Protein AF-A0A292YC66-F1 (afdb_monomer)

Organism: NCBI:txid1936991

pLDDT: mean 89.8, std 9.35, range [50.28, 97.75]

Secondary structure (DSSP, 8-state):
-PPPPPHHHHHHHHHHTT--HHHHHHHHHHTTT------HHHHHHHHHHHHHHHHHTTS-HHHHHHHHHHHTT--HHHHHHHHHHHHHHHHHTT-

Structure (mmCIF, N/CA/C/O backbone):
data_AF-A0A292YC66-F1
#
_entry.id   AF-A0A292YC66-F1
#
loop_
_atom_site.group_PDB
_atom_site.id
_atom_site.type_symbol
_atom_site.label_atom_id
_atom_site.label_alt_id
_atom_site.label_comp_id
_atom_site.label_asym_id
_atom_site.label_entity_id
_atom_site.label_seq_id
_atom_site.pdbx_PDB_ins_code
_atom_site.Cartn_x
_atom_site.Cartn_y
_atom_site.Cartn_z
_atom_site.occupancy
_atom_site.B_iso_or_equiv
_atom_site.auth_seq_id
_atom_site.auth_comp_id
_atom_site.auth_asym_id
_atom_site.auth_atom_id
_atom_site.pdbx_PDB_model_num
ATOM 1 N N . MET A 1 1 ? 17.442 -9.314 2.723 1.00 53.91 1 MET A N 1
ATOM 2 C CA . MET A 1 1 ? 17.794 -9.638 1.330 1.00 53.91 1 MET A CA 1
ATOM 3 C C . MET A 1 1 ? 17.259 -8.516 0.467 1.00 53.91 1 MET A C 1
ATOM 5 O O . MET A 1 1 ? 16.051 -8.308 0.470 1.00 53.91 1 MET A O 1
ATOM 9 N N . VAL A 1 2 ? 18.149 -7.729 -0.132 1.00 61.88 2 VAL A N 1
ATOM 10 C CA . VAL A 1 2 ? 17.788 -6.763 -1.175 1.00 61.88 2 VAL A CA 1
ATOM 11 C C . VAL A 1 2 ? 17.907 -7.539 -2.480 1.00 61.88 2 VAL A C 1
ATOM 13 O O . VAL A 1 2 ? 18.938 -8.167 -2.704 1.00 61.88 2 VAL A O 1
ATOM 16 N N . ILE A 1 3 ? 16.823 -7.613 -3.244 1.00 69.44 3 ILE A N 1
ATOM 17 C CA . ILE A 1 3 ? 16.841 -8.198 -4.584 1.00 69.44 3 ILE A CA 1
ATOM 18 C C . ILE A 1 3 ? 16.833 -7.013 -5.533 1.00 69.44 3 ILE A C 1
ATOM 20 O O . ILE A 1 3 ? 15.879 -6.232 -5.506 1.00 69.44 3 ILE A O 1
ATOM 24 N N . ASP A 1 4 ? 17.885 -6.883 -6.330 1.00 79.44 4 ASP A N 1
ATOM 25 C CA . ASP A 1 4 ? 17.896 -5.923 -7.422 1.00 79.44 4 ASP A CA 1
ATOM 26 C C . ASP A 1 4 ? 17.007 -6.471 -8.536 1.00 79.44 4 ASP A C 1
ATOM 28 O O . ASP A 1 4 ? 17.171 -7.602 -8.998 1.00 79.44 4 ASP A O 1
ATOM 32 N N . VAL A 1 5 ? 16.007 -5.682 -8.911 1.00 82.88 5 VAL A N 1
ATOM 33 C CA . VAL A 1 5 ? 15.064 -6.023 -9.971 1.00 82.88 5 VAL A CA 1
ATOM 34 C C . VAL A 1 5 ? 15.564 -5.380 -11.256 1.00 82.88 5 VAL A C 1
ATOM 36 O O . VAL A 1 5 ? 15.834 -4.179 -11.276 1.00 82.88 5 VAL A O 1
ATOM 39 N N . THR A 1 6 ? 15.702 -6.167 -12.324 1.00 89.12 6 THR A N 1
ATOM 40 C CA . THR A 1 6 ? 16.057 -5.622 -13.639 1.00 89.12 6 THR A CA 1
ATOM 41 C C . THR A 1 6 ? 14.906 -4.792 -14.198 1.00 89.12 6 THR A C 1
ATOM 43 O O . THR A 1 6 ? 13.737 -5.035 -13.883 1.00 89.12 6 THR A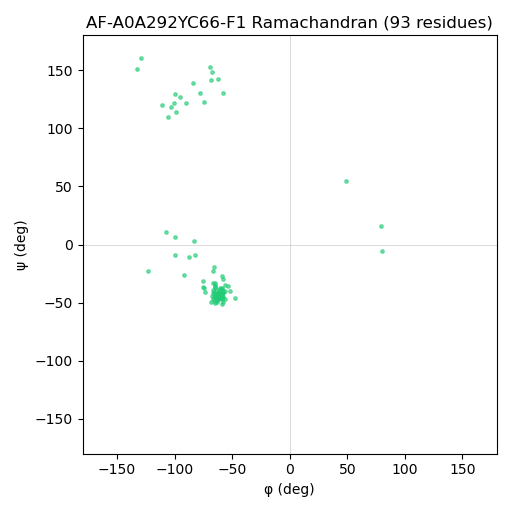 O 1
ATOM 46 N N . LEU A 1 7 ? 15.230 -3.815 -15.047 1.00 88.62 7 LEU A N 1
ATOM 47 C CA . LEU A 1 7 ? 14.215 -2.961 -15.657 1.00 88.62 7 LEU A CA 1
ATOM 48 C C . LEU A 1 7 ? 13.225 -3.783 -16.497 1.00 88.62 7 LEU A C 1
ATOM 50 O O . LEU A 1 7 ? 12.021 -3.615 -16.334 1.00 88.62 7 LEU A O 1
ATOM 54 N N . ASP A 1 8 ? 13.723 -4.740 -17.282 1.00 92.50 8 ASP A N 1
ATOM 55 C CA . ASP A 1 8 ? 12.895 -5.639 -18.098 1.00 92.50 8 ASP A CA 1
ATOM 56 C C . ASP A 1 8 ? 11.910 -6.452 -17.253 1.00 92.50 8 ASP A C 1
ATOM 58 O O . ASP A 1 8 ? 10.740 -6.583 -17.605 1.00 92.50 8 ASP A O 1
ATOM 62 N N . TYR A 1 9 ? 12.355 -6.962 -16.096 1.00 92.56 9 TYR A N 1
ATOM 63 C CA . TYR A 1 9 ? 11.471 -7.693 -15.190 1.00 92.56 9 TYR A CA 1
ATOM 64 C C . TYR A 1 9 ? 10.362 -6.783 -14.653 1.00 92.56 9 TYR A C 1
ATOM 66 O O . TYR A 1 9 ? 9.201 -7.189 -14.600 1.00 92.56 9 TYR A O 1
ATOM 74 N N . LEU A 1 10 ? 10.701 -5.553 -14.250 1.00 91.44 10 LEU A N 1
ATOM 75 C CA . LEU A 1 10 ? 9.716 -4.589 -13.764 1.00 91.44 10 LEU A CA 1
ATOM 76 C C . LEU A 1 10 ? 8.703 -4.222 -14.856 1.00 91.44 10 LEU A C 1
ATOM 78 O O . LEU A 1 10 ? 7.507 -4.254 -14.579 1.00 91.44 10 LEU A O 1
ATOM 82 N N . ILE A 1 11 ? 9.169 -3.904 -16.067 1.00 94.62 11 ILE A N 1
ATOM 83 C CA . ILE A 1 11 ? 8.308 -3.551 -17.205 1.00 94.62 11 ILE A CA 1
ATOM 84 C C . ILE A 1 11 ? 7.356 -4.708 -17.514 1.00 94.62 11 ILE A C 1
ATOM 86 O O . ILE A 1 11 ? 6.146 -4.500 -17.473 1.00 94.62 11 ILE A O 1
ATOM 90 N N . GLY A 1 12 ? 7.867 -5.935 -17.671 1.00 96.50 12 GLY A N 1
ATOM 91 C CA . GLY A 1 12 ? 7.031 -7.103 -17.960 1.00 96.50 12 GLY A CA 1
ATOM 92 C C . GLY A 1 12 ? 5.952 -7.349 -16.898 1.00 96.50 12 GLY A C 1
ATOM 93 O O . GLY A 1 12 ? 4.796 -7.592 -17.230 1.00 96.50 12 GLY A O 1
ATOM 94 N N . ASN A 1 13 ? 6.280 -7.187 -15.609 1.00 95.12 13 ASN A N 1
ATOM 95 C CA . ASN A 1 13 ? 5.284 -7.310 -14.534 1.00 95.12 13 ASN A CA 1
ATOM 96 C C . ASN A 1 13 ? 4.199 -6.217 -14.605 1.00 95.12 13 ASN A C 1
ATOM 98 O O . ASN A 1 13 ? 3.055 -6.463 -14.232 1.00 95.12 13 ASN A O 1
ATOM 102 N N . LEU A 1 14 ? 4.536 -4.996 -15.031 1.00 95.50 14 LEU A N 1
ATOM 103 C CA . LEU A 1 14 ? 3.569 -3.901 -15.171 1.00 95.50 14 LEU A CA 1
ATOM 104 C C . LEU A 1 14 ? 2.681 -4.089 -16.411 1.00 95.50 14 LEU A C 1
ATOM 106 O O . LEU A 1 14 ? 1.482 -3.809 -16.350 1.00 95.50 14 LEU A O 1
ATOM 110 N N . GLU A 1 15 ? 3.237 -4.616 -17.499 1.00 97.00 15 GLU A N 1
ATOM 111 C CA . GLU A 1 15 ? 2.493 -4.972 -18.710 1.00 97.00 15 GLU A CA 1
ATOM 112 C C . GLU A 1 15 ? 1.512 -6.124 -18.463 1.00 97.00 15 GLU A C 1
ATOM 114 O O . GLU A 1 15 ? 0.360 -6.046 -18.890 1.00 97.00 15 GLU A O 1
ATOM 119 N N . GLU A 1 16 ? 1.904 -7.148 -17.696 1.00 97.75 16 GLU A N 1
ATOM 120 C CA . GLU A 1 16 ? 1.008 -8.233 -17.260 1.00 97.75 16 GLU A CA 1
ATOM 121 C C . GLU A 1 16 ? -0.191 -7.719 -16.443 1.00 97.75 16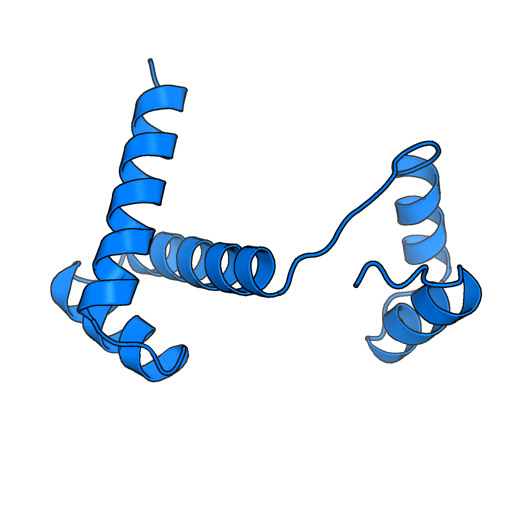 GLU A C 1
ATOM 123 O O . GLU A 1 16 ? -1.268 -8.319 -16.454 1.00 97.75 16 GLU A O 1
ATOM 128 N N . LEU A 1 17 ? -0.038 -6.578 -15.762 1.00 96.81 17 LEU A N 1
ATOM 129 C CA . LEU A 1 17 ? -1.118 -5.884 -15.052 1.00 96.81 17 LEU A CA 1
ATOM 130 C C . LEU A 1 17 ? -1.966 -4.980 -15.967 1.00 96.81 17 LEU A C 1
ATOM 132 O O . LEU A 1 17 ? -2.880 -4.306 -15.486 1.00 96.81 17 LEU A O 1
ATOM 136 N N . GLY A 1 18 ? -1.687 -4.964 -17.271 1.00 97.06 18 GLY A N 1
ATOM 137 C CA . GLY A 1 18 ? -2.408 -4.191 -18.279 1.00 97.06 18 GLY A CA 1
ATOM 138 C C . GLY A 1 18 ? -2.020 -2.713 -18.337 1.00 97.06 18 GLY A C 1
ATOM 139 O O . GLY A 1 18 ? -2.768 -1.915 -18.906 1.00 97.06 18 GLY A O 1
ATOM 140 N N . ILE A 1 19 ? -0.891 -2.322 -17.738 1.00 97.62 19 ILE A N 1
ATOM 141 C CA . ILE A 1 19 ? -0.379 -0.952 -17.837 1.00 97.62 19 ILE A CA 1
ATOM 142 C C . ILE A 1 19 ? 0.286 -0.794 -19.203 1.00 97.62 19 ILE A C 1
ATOM 144 O O . ILE A 1 19 ? 1.094 -1.624 -19.607 1.00 97.62 19 ILE A O 1
ATOM 148 N N . LYS A 1 20 ? -0.066 0.271 -19.929 1.00 97.12 20 LYS A N 1
ATOM 149 C CA . LYS A 1 20 ? 0.502 0.531 -21.253 1.00 97.12 20 LYS A CA 1
ATOM 150 C C . LYS A 1 20 ? 1.975 0.889 -21.140 1.00 97.12 20 LYS A C 1
ATOM 152 O O . LYS A 1 20 ? 2.348 1.689 -20.285 1.00 97.12 20 LYS A O 1
ATOM 157 N N . GLU A 1 21 ? 2.765 0.399 -22.086 1.00 94.44 21 GLU A N 1
ATOM 158 C CA . GLU A 1 21 ? 4.192 0.696 -22.218 1.00 94.44 21 GLU A CA 1
ATOM 159 C C . GLU A 1 21 ? 4.494 2.205 -22.108 1.00 94.44 21 GLU A C 1
ATOM 161 O O . GLU A 1 21 ? 5.338 2.618 -21.315 1.00 94.44 21 GLU A O 1
ATOM 166 N N . SER A 1 22 ? 3.724 3.056 -22.796 1.00 96.38 22 SER A N 1
ATOM 167 C CA . SER A 1 22 ? 3.879 4.517 -22.726 1.00 96.38 22 SER A CA 1
ATOM 168 C C . SER A 1 22 ? 3.717 5.090 -21.311 1.00 96.38 22 SER A C 1
ATOM 170 O O . SER A 1 22 ? 4.437 6.009 -20.926 1.00 96.38 22 SER A O 1
ATOM 172 N N . ASP A 1 23 ? 2.780 4.551 -20.526 1.00 97.75 23 ASP A N 1
ATOM 173 C CA . ASP A 1 23 ? 2.536 4.991 -19.149 1.00 97.75 23 ASP A CA 1
ATOM 174 C C . ASP A 1 23 ? 3.633 4.477 -18.203 1.00 97.75 23 ASP A C 1
ATOM 176 O O . ASP A 1 23 ? 3.982 5.154 -17.233 1.00 97.75 23 ASP A O 1
ATOM 180 N N . ILE A 1 24 ? 4.203 3.301 -18.498 1.00 96.62 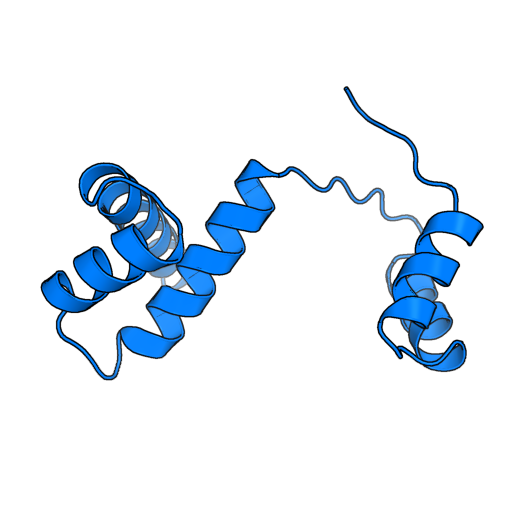24 ILE A N 1
ATOM 181 C CA . ILE A 1 24 ? 5.341 2.736 -17.765 1.00 96.62 24 ILE A CA 1
ATOM 182 C C . ILE A 1 24 ? 6.572 3.621 -17.956 1.00 96.62 24 ILE A C 1
ATOM 184 O O . ILE A 1 24 ? 7.171 4.036 -16.965 1.00 96.62 24 ILE A O 1
ATOM 188 N N . TYR A 1 25 ? 6.924 3.974 -19.194 1.00 95.75 25 TYR A N 1
ATOM 189 C CA . TYR A 1 25 ? 8.070 4.850 -19.448 1.00 95.75 25 TYR A CA 1
ATOM 190 C C . TYR A 1 25 ? 7.889 6.235 -18.822 1.00 95.75 25 TYR A C 1
ATOM 192 O O . TYR A 1 25 ? 8.796 6.710 -18.142 1.00 95.75 25 TYR A O 1
ATOM 200 N N . LEU A 1 26 ? 6.690 6.822 -18.911 1.00 97.19 26 LEU A N 1
ATOM 201 C CA . LEU A 1 26 ? 6.385 8.089 -18.240 1.00 97.19 26 LEU A CA 1
ATOM 202 C C . LEU A 1 26 ? 6.568 8.005 -16.712 1.00 97.19 26 LEU A C 1
ATOM 204 O O . LEU A 1 26 ? 7.002 8.965 -16.071 1.00 97.19 26 LEU A O 1
ATOM 208 N N . LEU A 1 27 ? 6.214 6.872 -16.096 1.00 94.38 27 LEU A N 1
ATOM 209 C CA . LEU A 1 27 ? 6.445 6.637 -14.671 1.00 94.38 27 LEU A CA 1
ATOM 210 C C . LEU A 1 27 ? 7.942 6.529 -14.355 1.00 94.38 27 LEU A C 1
ATOM 212 O O . LEU A 1 27 ? 8.389 7.105 -13.365 1.00 94.38 27 LEU A O 1
ATOM 216 N N . LEU A 1 28 ? 8.699 5.795 -15.170 1.00 92.81 28 LEU A N 1
ATOM 217 C CA . LEU A 1 28 ? 10.132 5.584 -14.975 1.00 92.81 28 LEU A CA 1
ATOM 218 C C . LEU A 1 28 ? 10.925 6.888 -15.111 1.00 92.81 28 LEU A C 1
ATOM 220 O O . LEU A 1 28 ? 11.770 7.155 -14.263 1.00 92.81 28 LEU A O 1
ATOM 224 N N . GLU A 1 29 ? 10.595 7.734 -16.088 1.00 94.94 29 GLU A N 1
ATOM 225 C CA . GLU A 1 29 ? 11.191 9.069 -16.257 1.00 94.94 29 GLU A CA 1
ATOM 226 C C . GLU A 1 29 ? 10.984 9.946 -15.013 1.00 94.94 29 GLU A C 1
ATOM 228 O O . GLU A 1 29 ? 11.904 10.596 -14.526 1.00 94.94 29 GLU A O 1
ATOM 233 N N . ARG A 1 30 ? 9.787 9.915 -14.413 1.00 94.44 30 ARG A N 1
ATOM 234 C CA . ARG A 1 30 ? 9.500 10.657 -13.168 1.00 94.44 30 ARG A CA 1
ATOM 235 C C . ARG A 1 30 ? 10.287 10.151 -11.960 1.00 94.44 30 ARG A C 1
ATOM 237 O O . ARG A 1 30 ? 10.372 10.854 -10.954 1.00 94.44 30 ARG A O 1
ATOM 244 N N . LEU A 1 31 ? 10.794 8.925 -12.033 1.00 91.38 31 LEU A N 1
ATOM 245 C CA . LEU A 1 31 ? 11.548 8.249 -10.982 1.00 91.38 31 LEU A CA 1
ATOM 246 C C . LEU A 1 31 ? 13.039 8.144 -11.331 1.00 91.38 31 LEU A C 1
ATOM 248 O O . LEU A 1 31 ? 13.783 7.452 -10.633 1.00 91.38 31 LEU A O 1
ATOM 252 N N . GLU A 1 32 ? 13.495 8.838 -12.374 1.00 89.31 32 GLU A N 1
ATOM 253 C CA . GLU A 1 32 ? 14.891 8.828 -12.784 1.00 89.31 32 GLU A CA 1
ATOM 254 C C . GLU A 1 32 ? 15.801 9.304 -11.637 1.00 89.31 32 GLU A C 1
ATOM 256 O O . GLU A 1 32 ? 15.549 10.309 -10.971 1.00 89.31 32 GLU A O 1
ATOM 261 N N . GLY A 1 33 ? 16.851 8.528 -11.356 1.00 87.62 33 GLY A N 1
ATOM 262 C CA . GLY A 1 33 ? 17.783 8.791 -10.255 1.00 87.62 33 GLY A CA 1
ATOM 263 C C . GLY A 1 33 ? 17.297 8.356 -8.864 1.00 87.62 33 GLY A C 1
ATOM 264 O O . GLY A 1 33 ? 18.082 8.390 -7.912 1.00 87.62 33 GLY A O 1
ATOM 265 N N . PHE A 1 34 ? 16.053 7.888 -8.714 1.00 86.75 34 PHE A N 1
ATOM 266 C CA . PHE A 1 34 ? 15.553 7.367 -7.441 1.00 86.75 34 PHE A CA 1
ATOM 267 C C . PHE A 1 34 ? 15.946 5.899 -7.241 1.00 86.75 34 PHE A C 1
ATOM 269 O O . PHE A 1 34 ? 15.833 5.065 -8.137 1.00 86.75 34 PHE A O 1
ATOM 276 N N . ARG A 1 35 ? 16.334 5.545 -6.010 1.00 84.81 35 ARG A N 1
ATOM 277 C CA . ARG A 1 35 ? 16.405 4.143 -5.566 1.00 84.81 35 ARG A CA 1
ATOM 278 C C . ARG A 1 35 ? 15.153 3.802 -4.774 1.00 84.81 35 ARG A C 1
ATOM 280 O O . ARG A 1 35 ? 14.945 4.335 -3.684 1.00 84.81 35 ARG A O 1
ATOM 287 N N . ILE A 1 36 ? 14.331 2.908 -5.314 1.00 82.38 36 ILE A N 1
ATOM 288 C CA . ILE A 1 36 ? 13.063 2.509 -4.701 1.00 82.38 36 ILE A CA 1
ATOM 289 C C . ILE A 1 36 ? 13.243 1.172 -3.989 1.00 82.38 36 ILE A C 1
ATOM 291 O O . ILE A 1 36 ? 13.575 0.164 -4.604 1.00 82.38 36 ILE A O 1
ATOM 295 N N . TYR A 1 37 ? 12.968 1.159 -2.686 1.00 82.69 37 TYR A N 1
ATOM 296 C CA . TYR A 1 37 ? 12.996 -0.053 -1.873 1.00 82.69 37 TYR A CA 1
ATOM 297 C C . TYR A 1 37 ? 11.582 -0.432 -1.452 1.00 82.69 37 TYR A C 1
ATOM 299 O O . TYR A 1 37 ? 10.904 0.317 -0.746 1.00 82.69 37 TYR A O 1
ATOM 307 N N . VAL A 1 38 ? 11.147 -1.629 -1.841 1.00 80.44 38 VAL A N 1
ATOM 308 C CA . VAL A 1 38 ? 9.815 -2.135 -1.509 1.00 80.44 38 VAL A CA 1
ATOM 309 C C . VAL A 1 38 ? 9.923 -3.207 -0.428 1.00 80.44 38 VAL A C 1
ATOM 311 O O . VAL A 1 38 ? 10.396 -4.316 -0.658 1.00 80.44 38 VAL A O 1
ATOM 314 N N . ASN A 1 39 ? 9.458 -2.887 0.780 1.00 83.69 39 ASN A N 1
ATOM 315 C CA . ASN A 1 39 ? 9.408 -3.827 1.898 1.00 83.69 39 ASN A CA 1
ATOM 316 C C . ASN A 1 39 ? 7.990 -4.408 2.049 1.00 83.69 39 ASN A C 1
ATOM 318 O O . ASN A 1 39 ? 7.009 -3.667 2.145 1.00 83.69 39 ASN A O 1
ATOM 322 N N . LYS A 1 40 ? 7.876 -5.743 2.138 1.00 82.56 40 LYS A N 1
ATOM 323 C CA . LYS A 1 40 ? 6.600 -6.465 2.319 1.00 82.56 40 LYS A CA 1
ATOM 324 C C . LYS A 1 40 ? 5.773 -5.941 3.498 1.00 82.56 40 LYS A C 1
ATOM 326 O O . LYS A 1 40 ? 4.550 -5.849 3.396 1.00 82.56 40 LYS A O 1
ATOM 331 N N . GLN A 1 41 ? 6.416 -5.611 4.616 1.00 84.69 41 GLN A N 1
ATOM 332 C CA . GLN A 1 41 ? 5.734 -5.056 5.784 1.00 84.69 41 GLN A CA 1
ATOM 333 C C . GLN A 1 41 ? 5.160 -3.674 5.465 1.00 84.69 41 GLN A C 1
ATOM 335 O O . GLN A 1 41 ? 3.988 -3.439 5.744 1.00 84.69 41 GLN A O 1
ATOM 340 N N . THR A 1 42 ? 5.936 -2.815 4.802 1.00 83.69 42 THR A N 1
ATOM 341 C CA . THR A 1 42 ? 5.492 -1.484 4.367 1.00 83.69 42 THR A CA 1
ATOM 342 C C . THR A 1 42 ? 4.303 -1.568 3.411 1.00 83.69 42 THR A C 1
ATOM 344 O O . THR A 1 42 ? 3.331 -0.843 3.602 1.00 83.69 42 THR A O 1
ATOM 347 N N . ILE A 1 43 ? 4.303 -2.508 2.453 1.00 88.31 43 ILE A N 1
ATOM 348 C CA . ILE A 1 43 ? 3.145 -2.736 1.567 1.00 88.31 43 ILE A CA 1
ATOM 349 C C . ILE A 1 43 ? 1.898 -3.100 2.380 1.00 88.31 43 ILE A C 1
ATOM 351 O O . ILE A 1 43 ? 0.820 -2.551 2.149 1.00 88.31 43 ILE A O 1
ATOM 355 N N . GLN A 1 44 ? 2.020 -4.025 3.337 1.00 89.06 44 GLN A N 1
ATOM 356 C CA . GLN A 1 44 ? 0.880 -4.413 4.170 1.00 89.06 44 GLN A CA 1
ATOM 357 C C . GLN A 1 44 ? 0.355 -3.238 4.998 1.00 89.06 44 GLN A C 1
ATOM 359 O O . GLN A 1 44 ? -0.859 -3.061 5.086 1.00 89.06 44 GLN A O 1
ATOM 364 N N . HIS A 1 45 ? 1.245 -2.429 5.580 1.00 89.75 45 HIS A N 1
ATOM 365 C CA . HIS A 1 45 ? 0.849 -1.256 6.367 1.00 89.75 45 HIS A CA 1
ATOM 366 C C . HIS A 1 45 ? 0.135 -0.239 5.481 1.00 89.75 45 HIS A C 1
ATOM 368 O O . HIS A 1 45 ? -0.952 0.206 5.834 1.00 89.75 45 HIS A O 1
ATOM 374 N N . TYR A 1 46 ? 0.681 0.054 4.297 1.00 90.44 46 TYR A N 1
ATOM 375 C CA . TYR A 1 46 ? 0.060 0.956 3.330 1.00 90.44 46 TYR A CA 1
ATOM 376 C C . TYR A 1 46 ? -1.357 0.503 2.952 1.00 90.44 46 TYR A C 1
ATOM 378 O O . TYR A 1 46 ? -2.294 1.300 2.987 1.00 90.44 46 TYR A O 1
ATOM 386 N N . ARG A 1 47 ? -1.544 -0.791 2.654 1.00 94.12 47 ARG A N 1
ATOM 387 C CA . ARG A 1 47 ? -2.860 -1.347 2.303 1.00 94.12 47 ARG A CA 1
ATOM 388 C C . ARG A 1 47 ? -3.867 -1.241 3.450 1.00 94.12 47 ARG A C 1
ATOM 390 O O . ARG A 1 47 ? -4.993 -0.812 3.209 1.00 94.12 47 ARG A O 1
ATOM 397 N N . ILE A 1 48 ? -3.466 -1.589 4.675 1.00 94.50 48 ILE A N 1
ATOM 398 C CA . ILE A 1 48 ? -4.322 -1.478 5.869 1.00 94.50 48 ILE A CA 1
ATOM 399 C C . ILE A 1 48 ? -4.713 -0.017 6.109 1.00 94.50 48 ILE A C 1
ATOM 401 O O . ILE A 1 48 ? -5.893 0.273 6.293 1.00 94.50 48 ILE A O 1
ATOM 405 N N . ASN A 1 49 ? -3.750 0.904 6.053 1.00 93.06 49 ASN A N 1
ATOM 406 C CA . ASN A 1 49 ? -3.983 2.327 6.294 1.00 93.06 49 ASN A CA 1
ATOM 407 C C . ASN A 1 49 ? -4.929 2.928 5.251 1.00 93.06 49 ASN A C 1
ATOM 409 O O . ASN A 1 49 ? -5.906 3.586 5.605 1.00 93.06 49 ASN A O 1
ATOM 413 N N . LYS A 1 50 ? -4.691 2.652 3.963 1.00 93.81 50 LYS A N 1
ATOM 414 C CA . LYS A 1 50 ? -5.561 3.111 2.875 1.00 93.81 50 LYS A CA 1
ATOM 415 C C . LYS A 1 50 ? -6.987 2.588 3.047 1.00 93.81 50 LYS A C 1
ATOM 417 O O . LYS A 1 50 ? -7.937 3.353 2.902 1.00 93.81 50 LYS A O 1
ATOM 422 N N . ARG A 1 51 ? -7.138 1.308 3.402 1.00 95.69 51 ARG A N 1
ATOM 423 C CA . ARG A 1 51 ? -8.450 0.699 3.638 1.00 95.69 51 ARG A CA 1
ATOM 424 C C . ARG A 1 51 ? -9.146 1.292 4.864 1.00 95.69 51 ARG A C 1
ATOM 426 O O . ARG A 1 51 ? -10.332 1.586 4.792 1.00 95.69 51 ARG A O 1
ATOM 433 N N . TYR A 1 52 ? -8.417 1.533 5.954 1.00 95.12 52 TYR A N 1
ATOM 434 C CA . TYR A 1 52 ? -8.940 2.212 7.141 1.00 95.12 52 TYR A CA 1
ATOM 435 C C . TYR A 1 52 ? -9.486 3.602 6.806 1.00 95.12 52 TYR A C 1
ATOM 437 O O . TYR A 1 52 ? -10.626 3.896 7.151 1.00 95.12 52 TYR A O 1
ATOM 445 N N . LEU A 1 53 ? -8.722 4.428 6.084 1.00 93.38 53 LEU A N 1
ATOM 446 C CA . LEU A 1 53 ? -9.142 5.785 5.715 1.00 93.38 53 LEU A CA 1
ATOM 447 C C . LEU A 1 53 ? -10.418 5.796 4.860 1.00 93.38 53 LEU A C 1
ATOM 449 O O . LEU A 1 53 ? -11.274 6.647 5.071 1.00 93.38 53 LEU A O 1
ATOM 453 N N . GLN A 1 54 ? -10.588 4.826 3.955 1.00 94.12 54 GLN A N 1
ATOM 454 C CA . GLN A 1 54 ? -11.822 4.671 3.169 1.00 94.12 54 GLN A CA 1
ATOM 455 C C . GLN A 1 54 ? -13.043 4.312 4.033 1.00 94.12 54 GLN A C 1
ATOM 457 O O . GLN A 1 54 ? -14.171 4.685 3.712 1.00 94.12 54 GLN A O 1
ATOM 462 N N . LEU A 1 55 ? -12.832 3.555 5.112 1.00 94.50 55 LEU A N 1
ATOM 463 C CA . LEU A 1 55 ? -13.905 3.064 5.977 1.00 94.50 55 LEU A CA 1
ATOM 464 C C . LEU A 1 55 ? -14.211 4.008 7.146 1.00 94.50 55 LEU A C 1
ATOM 466 O O . LEU A 1 55 ? -15.340 4.002 7.629 1.00 94.50 55 LEU A O 1
ATOM 470 N N . LYS A 1 56 ? -13.244 4.823 7.593 1.00 92.62 56 LYS A N 1
ATOM 471 C CA . LYS A 1 56 ? -13.348 5.677 8.793 1.00 92.62 56 LYS A CA 1
ATOM 472 C C . LYS A 1 56 ? -14.516 6.664 8.732 1.00 92.62 56 LYS A C 1
ATOM 474 O O . LYS A 1 56 ? -15.070 6.993 9.773 1.00 92.62 56 LYS A O 1
ATOM 479 N N . SER A 1 57 ? -14.915 7.105 7.540 1.00 91.62 57 SER A N 1
ATOM 480 C CA . SER A 1 57 ? -16.072 7.992 7.350 1.00 91.62 57 SER A CA 1
ATOM 481 C C . SER A 1 57 ? -17.425 7.270 7.322 1.00 91.62 57 SER A C 1
ATOM 483 O O . SER A 1 57 ? -18.453 7.936 7.309 1.00 91.62 57 SER A O 1
ATOM 485 N N . HIS A 1 58 ? -17.444 5.934 7.285 1.00 92.44 58 HIS A N 1
ATOM 486 C CA . HIS A 1 58 ? -18.654 5.143 7.030 1.00 92.44 58 HIS A CA 1
ATOM 487 C C . HIS A 1 58 ? -18.983 4.129 8.132 1.00 92.44 58 HIS A C 1
ATOM 489 O O . HIS A 1 58 ? -20.132 3.710 8.238 1.00 92.44 58 HIS A O 1
ATOM 495 N N . LEU A 1 59 ? -18.001 3.704 8.933 1.00 92.81 59 LEU A N 1
ATOM 496 C CA . LEU A 1 59 ? -18.170 2.649 9.934 1.00 92.81 59 LEU A CA 1
ATOM 497 C C . LEU A 1 59 ? -17.584 3.043 11.299 1.00 92.81 59 LEU A C 1
ATOM 499 O O . LEU A 1 59 ? -16.581 3.758 11.363 1.00 92.81 59 LEU A O 1
ATOM 503 N N . PRO A 1 60 ? -18.133 2.521 12.411 1.00 93.12 60 PRO A N 1
ATOM 504 C CA . PRO A 1 60 ? -17.530 2.682 13.728 1.00 93.12 60 PRO A CA 1
ATOM 505 C C . PRO A 1 60 ? -16.141 2.033 13.801 1.00 93.12 60 PRO A C 1
ATOM 507 O O . PRO A 1 60 ? -15.930 0.918 13.319 1.00 93.12 60 PRO A O 1
ATOM 510 N N . GLY A 1 61 ? -15.199 2.662 14.513 1.00 89.62 61 GLY A N 1
ATOM 511 C CA . GLY A 1 61 ? -13.812 2.178 14.607 1.00 89.62 61 GLY A CA 1
ATOM 512 C C . GLY A 1 61 ? -13.671 0.717 15.068 1.00 89.62 61 GLY A C 1
ATOM 513 O O . GLY A 1 61 ? -12.824 -0.015 14.558 1.00 89.62 61 GLY A O 1
ATOM 514 N N . LYS A 1 62 ? -14.537 0.245 15.978 1.00 93.19 62 LYS A N 1
ATOM 515 C CA . LYS A 1 62 ? -14.545 -1.156 16.448 1.00 93.19 62 LYS A CA 1
ATOM 516 C C . LYS A 1 62 ? -14.904 -2.148 15.336 1.00 93.19 62 LYS A C 1
ATOM 518 O O . LYS A 1 62 ? -14.341 -3.241 15.300 1.00 93.19 62 LYS A O 1
ATOM 523 N N . GLU A 1 63 ? -15.817 -1.778 14.442 1.00 95.00 63 GLU A N 1
ATOM 524 C CA . GLU A 1 63 ? -16.214 -2.610 13.302 1.00 95.00 63 GLU A CA 1
ATOM 525 C C . GLU A 1 63 ? -15.129 -2.625 12.231 1.00 95.00 63 GLU A C 1
ATOM 527 O O . GLU A 1 63 ? -14.780 -3.694 11.728 1.00 95.00 63 GLU A O 1
ATOM 532 N N . ILE A 1 64 ? -14.505 -1.472 11.973 1.00 95.88 64 ILE A N 1
ATOM 533 C CA . ILE A 1 64 ? -13.376 -1.374 11.046 1.00 95.88 64 ILE A CA 1
ATOM 534 C C . ILE A 1 64 ? -12.216 -2.263 11.509 1.00 95.88 64 ILE A C 1
ATOM 536 O O . ILE A 1 64 ? -11.651 -3.001 10.706 1.00 95.88 64 ILE A O 1
ATOM 540 N N . ILE A 1 65 ? -11.886 -2.258 12.806 1.00 96.31 65 ILE A N 1
ATOM 541 C CA . ILE A 1 65 ? -10.817 -3.105 13.360 1.00 96.31 65 ILE A CA 1
ATOM 542 C C . ILE A 1 65 ? -11.098 -4.591 13.108 1.00 96.31 65 ILE A C 1
ATOM 544 O O . ILE A 1 65 ? -10.199 -5.310 12.673 1.00 96.31 65 ILE A O 1
ATOM 548 N N . LYS A 1 66 ? -12.332 -5.048 13.352 1.00 96.62 66 LYS A N 1
ATOM 549 C CA . LYS A 1 66 ? -12.738 -6.441 13.108 1.00 96.62 66 LYS A CA 1
ATOM 550 C C . LYS A 1 66 ? -12.659 -6.811 11.630 1.00 96.62 66 LYS A C 1
ATOM 552 O O . LYS A 1 66 ? -12.142 -7.874 11.287 1.00 96.62 66 LYS A O 1
ATOM 557 N N . LEU A 1 67 ? -13.148 -5.929 10.761 1.00 96.56 67 LEU A N 1
ATOM 558 C CA . LEU A 1 67 ? -13.143 -6.141 9.319 1.00 96.56 67 LEU A CA 1
ATOM 559 C C . LEU A 1 67 ? -11.714 -6.236 8.781 1.00 96.56 67 LEU A C 1
ATOM 561 O O . LEU A 1 67 ? -11.382 -7.209 8.110 1.00 96.56 67 LEU A O 1
ATOM 565 N N . LEU A 1 68 ? -10.845 -5.290 9.142 1.00 96.44 68 LEU A N 1
ATOM 566 C CA . LEU A 1 68 ? -9.442 -5.289 8.724 1.00 96.44 68 LEU A CA 1
ATOM 567 C C . LEU A 1 68 ? -8.664 -6.481 9.299 1.00 96.44 68 LEU A C 1
ATOM 569 O O . LEU A 1 68 ? -7.814 -7.044 8.613 1.00 96.44 68 LEU A O 1
ATOM 573 N N . ALA A 1 69 ? -8.951 -6.892 10.537 1.00 96.50 69 ALA A N 1
ATOM 574 C CA . ALA A 1 69 ? -8.338 -8.075 11.140 1.00 96.50 69 ALA A CA 1
ATOM 575 C C . ALA A 1 69 ? -8.631 -9.331 10.305 1.00 96.50 69 ALA A C 1
ATOM 577 O O . ALA A 1 69 ? -7.717 -10.096 9.992 1.00 96.50 69 ALA A O 1
ATOM 578 N N . ARG A 1 70 ? -9.884 -9.492 9.861 1.00 96.38 70 ARG A N 1
ATOM 579 C CA . ARG A 1 70 ? -10.296 -10.584 8.972 1.00 96.38 70 ARG A CA 1
ATOM 580 C C . ARG A 1 70 ? -9.704 -10.449 7.566 1.00 96.38 70 ARG A C 1
ATOM 582 O O . ARG A 1 70 ? -9.135 -11.411 7.067 1.00 96.38 70 ARG A O 1
ATOM 589 N N . GLU A 1 71 ? -9.813 -9.275 6.942 1.00 95.62 71 GLU A N 1
ATOM 590 C CA . GLU A 1 71 ? -9.378 -9.022 5.557 1.00 95.62 71 GLU A CA 1
ATOM 591 C C . GLU A 1 71 ? -7.869 -9.243 5.372 1.00 95.62 71 GLU A C 1
ATOM 593 O O . GLU A 1 71 ? -7.432 -9.819 4.379 1.00 95.62 71 GLU A O 1
ATOM 598 N N . PHE A 1 72 ? -7.065 -8.832 6.354 1.00 94.12 72 PHE A N 1
ATOM 599 C CA . PHE A 1 72 ? -5.606 -8.926 6.289 1.00 94.12 72 PHE A CA 1
ATOM 600 C C . PHE A 1 72 ? -5.029 -10.122 7.055 1.00 94.12 72 PHE A C 1
ATOM 602 O O . PHE A 1 72 ? -3.805 -10.229 7.158 1.00 94.12 72 PHE A O 1
ATOM 609 N N . ASN A 1 73 ? -5.884 -11.006 7.583 1.00 94.69 73 ASN A N 1
ATOM 610 C CA . ASN A 1 73 ? -5.508 -12.154 8.411 1.00 94.69 73 ASN A CA 1
ATOM 611 C C . ASN A 1 73 ? -4.539 -11.765 9.549 1.00 94.69 73 ASN A C 1
ATOM 613 O O . ASN A 1 73 ? -3.420 -12.273 9.662 1.00 94.69 73 ASN A O 1
ATOM 617 N N . LYS A 1 74 ? -4.939 -10.782 10.364 1.00 94.06 74 LYS A N 1
ATOM 618 C CA . LYS A 1 74 ? -4.172 -10.263 11.507 1.00 94.06 74 LYS A CA 1
ATOM 619 C C . LYS A 1 74 ? -5.026 -10.227 12.766 1.00 94.06 74 LYS A C 1
ATOM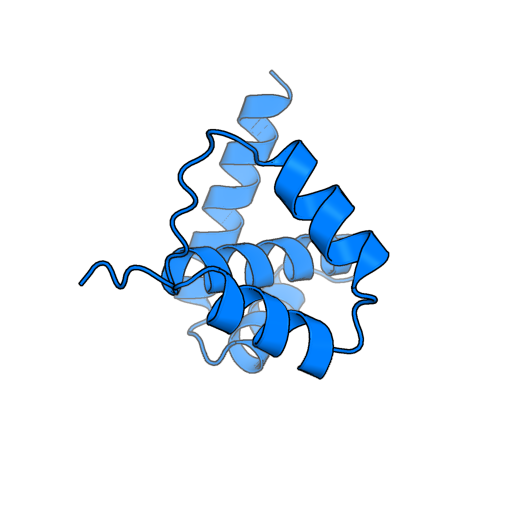 621 O O . LYS A 1 74 ? -6.247 -10.172 12.704 1.00 94.06 74 LYS A O 1
ATOM 626 N N . SER A 1 75 ? -4.375 -10.174 13.928 1.00 96.38 75 SER A N 1
ATOM 627 C CA . SER A 1 75 ? -5.088 -9.924 15.183 1.00 96.38 75 SER A CA 1
ATOM 628 C C . SER A 1 75 ? -5.653 -8.499 15.228 1.00 96.38 75 SER A C 1
ATOM 630 O O . SER A 1 75 ? -5.027 -7.554 14.736 1.00 96.38 75 SER A O 1
ATOM 632 N N . GLU A 1 76 ? -6.792 -8.315 15.901 1.00 96.62 76 GLU A N 1
ATOM 633 C CA . GLU A 1 76 ? -7.336 -6.978 16.174 1.00 96.62 76 GLU A CA 1
ATOM 634 C C . GLU A 1 76 ? -6.328 -6.088 16.915 1.00 96.62 76 GLU A C 1
ATOM 636 O O . GLU A 1 76 ? -6.267 -4.883 16.678 1.00 96.62 76 GLU A O 1
ATOM 641 N N . HIS A 1 77 ? -5.510 -6.672 17.798 1.00 95.81 77 HIS A N 1
ATOM 642 C CA . HIS A 1 77 ? -4.454 -5.951 18.505 1.00 95.81 77 HIS A CA 1
ATOM 643 C C . HIS A 1 77 ? -3.416 -5.369 17.531 1.00 95.81 77 HIS A C 1
ATOM 645 O O . HIS A 1 77 ? -3.057 -4.194 17.627 1.00 95.81 77 HIS A O 1
ATOM 651 N N . SER A 1 78 ? -2.975 -6.156 16.545 1.00 93.00 78 SER A N 1
ATOM 652 C CA . SER A 1 78 ? -2.062 -5.685 15.499 1.00 93.00 78 SER A CA 1
ATOM 653 C C . SER A 1 78 ? -2.685 -4.568 14.660 1.00 93.00 78 SER A C 1
ATOM 655 O O . SER A 1 78 ? -2.018 -3.572 14.394 1.00 93.00 78 SER A O 1
ATOM 657 N N . ILE A 1 79 ? -3.963 -4.695 14.285 1.00 95.94 79 ILE A N 1
ATOM 658 C CA . ILE A 1 79 ? -4.686 -3.659 13.531 1.00 95.94 79 ILE A CA 1
ATOM 659 C C . ILE A 1 79 ? -4.784 -2.352 14.323 1.00 95.94 79 ILE A C 1
ATOM 661 O O . ILE A 1 79 ? -4.465 -1.293 13.785 1.00 95.94 79 ILE A O 1
ATOM 665 N N . ARG A 1 80 ? -5.124 -2.412 15.617 1.00 94.88 80 ARG A N 1
ATOM 666 C CA . ARG A 1 80 ? -5.137 -1.230 16.500 1.00 94.88 80 ARG A CA 1
ATOM 667 C C . ARG A 1 80 ? -3.786 -0.521 16.526 1.00 94.88 80 ARG A C 1
ATOM 669 O O . ARG A 1 80 ? -3.746 0.704 16.505 1.00 94.88 80 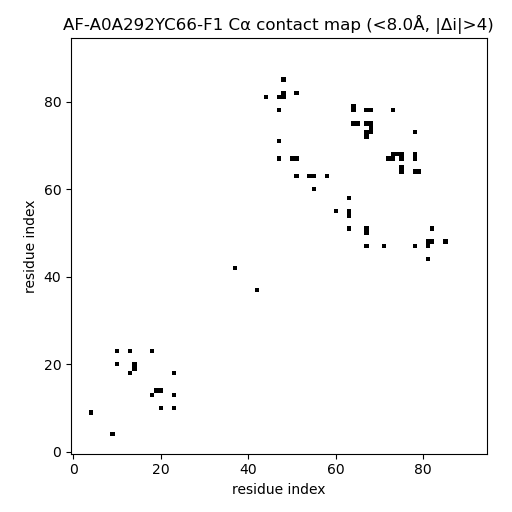ARG A O 1
ATOM 676 N N . LYS A 1 81 ? -2.680 -1.272 16.540 1.00 92.75 81 LYS A N 1
ATOM 677 C CA . LYS A 1 81 ? -1.328 -0.696 16.510 1.00 92.75 81 LYS A CA 1
ATOM 678 C C . LYS A 1 81 ? -1.051 0.060 15.207 1.00 92.75 81 LYS A C 1
ATOM 680 O O . LYS A 1 81 ? -0.418 1.111 15.264 1.00 92.75 81 LYS A O 1
ATOM 685 N N . TYR A 1 82 ? -1.516 -0.444 14.061 1.00 90.88 82 TYR A N 1
ATOM 686 C CA . TYR A 1 82 ? -1.389 0.263 12.780 1.00 90.88 82 TYR A CA 1
ATOM 687 C C . TYR A 1 82 ? -2.204 1.550 12.757 1.00 90.88 82 TYR A C 1
ATOM 689 O O . TYR A 1 82 ? -1.657 2.604 12.449 1.00 90.88 82 TYR A O 1
ATOM 697 N N . ILE A 1 83 ? -3.471 1.474 13.167 1.00 91.38 83 ILE A N 1
ATOM 698 C CA . ILE A 1 83 ? -4.372 2.631 13.192 1.00 91.38 83 ILE A CA 1
ATOM 699 C C . ILE A 1 83 ? -3.833 3.717 14.125 1.00 91.38 83 ILE A C 1
ATOM 701 O O . ILE A 1 83 ? -3.738 4.867 13.718 1.00 91.38 83 ILE A O 1
ATOM 705 N N . LYS A 1 84 ? -3.382 3.353 15.333 1.00 91.62 84 LYS A N 1
ATOM 706 C CA . LYS A 1 84 ? -2.830 4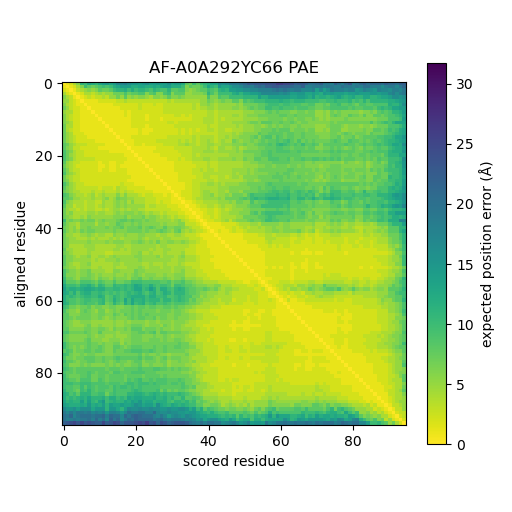.320 16.292 1.00 91.62 84 LYS A CA 1
ATOM 707 C C . LYS A 1 84 ? -1.604 5.058 15.744 1.00 91.62 84 LYS A C 1
ATOM 709 O O . LYS A 1 84 ? -1.441 6.243 16.007 1.00 91.62 84 LYS A O 1
ATOM 714 N N . ARG A 1 85 ? -0.734 4.366 14.996 1.00 89.81 85 ARG A N 1
ATOM 715 C CA . ARG A 1 85 ? 0.414 5.005 14.329 1.00 89.81 85 ARG A CA 1
ATOM 716 C C . ARG A 1 85 ? -0.037 5.960 13.233 1.00 89.81 85 ARG A C 1
ATOM 718 O O . ARG A 1 85 ? 0.434 7.086 13.201 1.00 89.81 85 ARG A O 1
ATOM 725 N N . LEU A 1 86 ? -0.967 5.520 12.387 1.00 90.25 86 LEU A N 1
ATOM 726 C CA . LEU A 1 86 ? -1.515 6.345 11.316 1.00 90.25 86 LEU A CA 1
ATOM 727 C C . LEU A 1 86 ? -2.150 7.630 11.860 1.00 90.25 86 LEU A C 1
ATOM 729 O O . LEU A 1 86 ? -1.901 8.697 11.317 1.00 90.25 86 LEU A O 1
ATOM 733 N N . GLU A 1 87 ? -2.941 7.530 12.929 1.00 87.81 87 GLU A N 1
ATOM 734 C CA . GLU A 1 87 ? -3.604 8.688 13.539 1.00 87.81 87 GLU A CA 1
ATOM 735 C C . GLU A 1 87 ? -2.587 9.680 14.120 1.00 87.81 87 GLU A C 1
ATOM 737 O O . GLU A 1 87 ? -2.665 10.870 13.819 1.00 87.81 87 GLU A O 1
ATOM 742 N N . ALA A 1 88 ? -1.555 9.185 14.812 1.00 89.06 88 ALA A N 1
ATOM 743 C CA . ALA A 1 88 ? -0.459 10.022 15.302 1.00 89.06 88 ALA A CA 1
ATOM 744 C C . ALA A 1 88 ? 0.318 10.715 14.163 1.00 89.06 88 ALA A C 1
ATOM 746 O O . ALA A 1 88 ? 0.649 11.894 14.264 1.00 89.06 88 ALA A O 1
ATOM 747 N N . GLU A 1 89 ? 0.588 10.011 13.060 1.00 85.50 89 GLU A N 1
ATOM 748 C CA . GLU A 1 89 ? 1.254 10.580 11.879 1.00 85.50 89 GLU A CA 1
ATOM 749 C C . GLU A 1 89 ? 0.389 11.632 11.167 1.00 85.50 89 GLU A C 1
ATOM 751 O O . GLU A 1 89 ? 0.921 12.589 10.605 1.00 85.50 89 GLU A O 1
ATOM 756 N N . THR A 1 90 ? -0.940 11.475 11.167 1.00 81.94 90 THR A N 1
ATOM 757 C CA . THR A 1 90 ? -1.852 12.474 1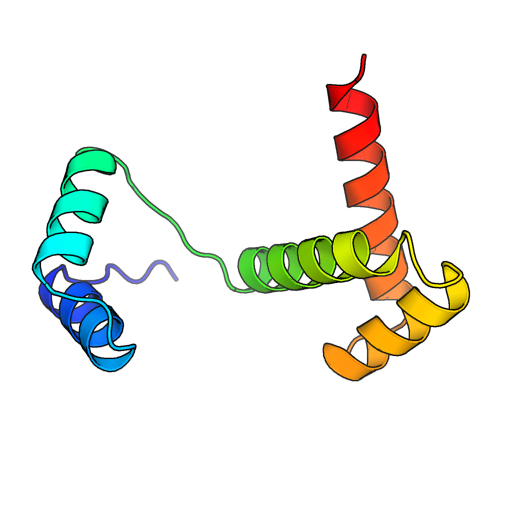0.591 1.00 81.94 90 THR A CA 1
ATOM 758 C C . THR A 1 90 ? -1.991 13.716 11.463 1.00 81.94 90 THR A C 1
ATOM 760 O O . THR A 1 90 ? -2.026 14.814 10.918 1.00 81.94 90 THR A O 1
ATOM 763 N N . GLU A 1 91 ? -2.009 13.563 12.788 1.00 79.19 91 GLU A N 1
ATOM 764 C CA . GLU A 1 91 ? -2.065 14.684 13.737 1.00 79.19 91 GLU A CA 1
ATOM 765 C C . GLU A 1 91 ? -0.781 15.526 13.688 1.00 79.19 91 GLU A C 1
ATOM 767 O O . GLU A 1 91 ? -0.842 16.751 13.697 1.00 79.19 91 GLU A O 1
ATOM 772 N N . GLN A 1 92 ? 0.387 14.891 13.540 1.00 71.25 92 GLN A N 1
ATOM 773 C CA . GLN A 1 92 ? 1.671 15.591 13.399 1.00 71.25 92 GLN A CA 1
ATOM 774 C C . GLN A 1 92 ? 1.813 1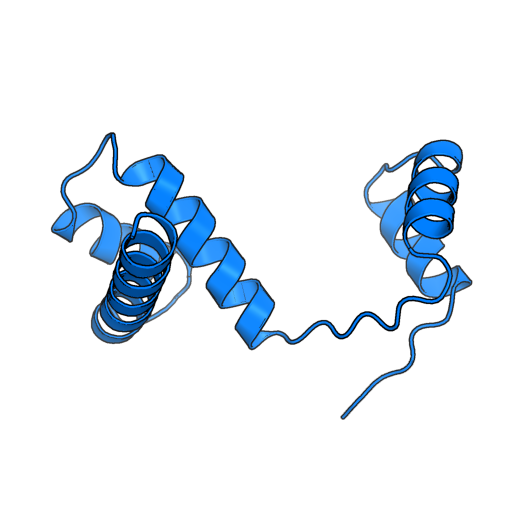6.394 12.101 1.00 71.25 92 GLN A C 1
ATOM 776 O O . GLN A 1 92 ? 2.633 17.298 12.051 1.00 71.25 92 GLN A O 1
ATOM 781 N N . LYS A 1 93 ? 1.062 16.062 11.045 1.00 66.25 93 LYS A N 1
ATOM 782 C CA . LYS A 1 93 ? 1.094 16.792 9.764 1.00 66.25 93 LYS A CA 1
ATOM 783 C C . LYS A 1 93 ? 0.131 17.978 9.712 1.00 66.25 93 LYS A C 1
ATOM 785 O O . LYS A 1 93 ? 0.159 18.725 8.739 1.00 66.25 93 LYS A O 1
ATOM 790 N N . GLN A 1 94 ? -0.762 18.092 10.693 1.00 59.44 94 GLN A N 1
ATOM 791 C CA . GLN A 1 94 ? -1.749 19.170 10.790 1.00 59.44 94 GLN A CA 1
ATOM 792 C C . GLN A 1 94 ? -1.324 20.281 11.762 1.00 59.44 94 GLN A C 1
ATOM 794 O O . GLN A 1 94 ? -1.969 21.327 11.780 1.00 59.44 94 GLN A O 1
ATOM 799 N N . ASN A 1 95 ? -0.243 20.060 12.518 1.00 50.28 95 ASN A N 1
ATOM 800 C CA . ASN A 1 95 ? 0.426 21.038 13.379 1.00 50.28 95 ASN A CA 1
ATOM 801 C C . ASN A 1 95 ? 1.745 21.489 12.747 1.00 50.28 95 ASN A C 1
ATOM 803 O O . ASN A 1 95 ? 2.142 22.642 13.011 1.00 50.28 95 ASN A O 1
#

Sequence (95 aa):
MVIDVTLDYLIGNLEELGIKESDIYLLLERLEGFRIYVNKQTIQHYRINKRYLQLKSHLPGKEIIKLLAREFNKSEHSIRKYIKRLEAETEQKQN

Foldseek 3Di:
DFDDDDPVNVLVVVVVVVDDPVVSVVVVVVCPPHDDDDDPVVVL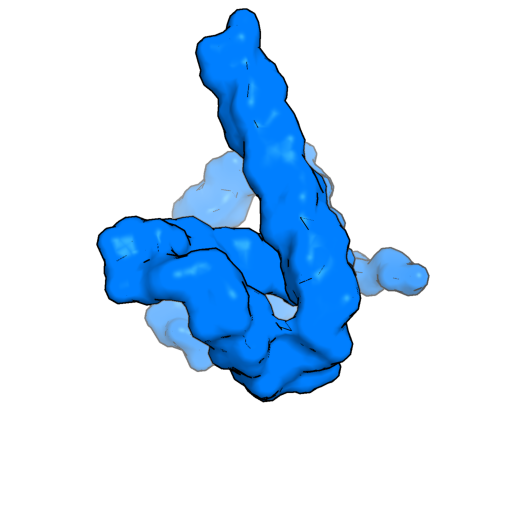LVVLLVQCVVCVVPDDPVVSLVVSCVVSVHDSVVSVVSVVVSVVVVVVVVD

Radius of gyration: 17.33 Å; Cα contacts (8 Å, |Δi|>4): 38; chains: 1; bounding box: 36×33×41 Å

Solvent-accessible surface area (backbone atoms only — not comparable to full-atom values): 5807 Å² total; per-residue (Å²): 135,88,77,88,76,52,69,69,61,54,51,52,58,41,43,78,72,69,46,52,67,71,60,50,52,57,52,49,64,78,42,64,95,63,86,83,82,87,48,74,66,56,54,52,50,52,53,52,51,57,52,46,64,70,39,61,86,78,47,60,69,73,57,50,34,53,51,50,12,61,76,68,73,46,54,50,70,59,42,50,55,52,51,55,51,52,52,52,57,53,54,64,73,78,109

Nearest PDB structures (foldseek):
  2rn7-assembly1_A  TM=7.464E-01  e=1.370E+00  Shigella flexneri
  8rkv-assembly1_R  TM=6.884E-01  e=5.366E+00  Scytonema hofmannii
  8jiw-assembly1_BN  TM=3.524E-01  e=7.428E+00  Triticum aestivum
  7rd1-assembly1_R  TM=2.256E-01  e=5.727E+00  Chimpanzee adenovirus Y25

Mean predicted aligned error: 5.77 Å